Protein AF-W1ERU1-F1 (afdb_monomer_lite)

Organism: NCBI:txid1432555

Secondary structure (DSSP, 8-state):
--TT-------SSHHHHHHHHHHHHHTS-TT--EEEEESSS-HHHH----TTSSSTT-EEEEE---

Sequence (66 aa):
MPAGGVWWFNVDRHEDAISLANQTIASQAETAHVAVISMDSDPAKIFQLDDSQGAGKNKIIFNAKS

Foldseek 3Di:
DDADDDDDDDDPDPLVVLVVVQVVQLPADLCGQEEAEDQDDPVVVSHPHDCVGHVRPRYHYYHDHD

InterPro domains:
  IPR017745 Cellulose biosynthesis protein BcsE [PF10995] (1-60)

Structure (mmCIF, N/CA/C/O backbone):
data_AF-W1ERU1-F1
#
_entry.id   AF-W1ERU1-F1
#
loop_
_atom_site.group_PDB
_atom_site.id
_atom_site.type_symbol
_atom_site.label_atom_id
_atom_site.label_alt_id
_atom_site.label_comp_id
_atom_site.label_asym_id
_atom_site.label_entity_id
_atom_site.label_seq_id
_atom_site.pdbx_PDB_ins_code
_atom_site.Cartn_x
_atom_site.Cartn_y
_atom_site.Cartn_z
_atom_site.occupancy
_atom_site.B_iso_or_equiv
_atom_site.auth_seq_id
_atom_site.auth_comp_id
_atom_site.auth_asym_id
_atom_site.auth_atom_id
_atom_site.pdbx_PDB_model_num
ATOM 1 N N . MET A 1 1 ? -7.847 -0.803 -2.163 1.00 70.00 1 MET A N 1
ATOM 2 C CA . MET A 1 1 ? -7.739 -2.224 -1.746 1.00 70.00 1 MET A CA 1
ATOM 3 C C . MET A 1 1 ? -8.259 -2.358 -0.319 1.00 70.00 1 MET A C 1
ATOM 5 O O . MET A 1 1 ? -8.062 -1.408 0.434 1.00 70.00 1 MET A O 1
ATOM 9 N N . PRO A 1 2 ? -8.945 -3.455 0.056 1.00 69.31 2 PRO A N 1
ATOM 10 C CA . PRO A 1 2 ? -9.455 -3.622 1.414 1.00 69.31 2 PRO A CA 1
ATOM 11 C C . PRO A 1 2 ? -8.328 -3.636 2.457 1.00 69.31 2 PRO A C 1
ATOM 13 O O . PRO A 1 2 ? -7.232 -4.140 2.201 1.00 69.31 2 PRO A O 1
ATOM 16 N N . ALA A 1 3 ? -8.613 -3.057 3.623 1.00 68.75 3 ALA A N 1
ATOM 17 C CA . ALA A 1 3 ? -7.674 -2.960 4.734 1.00 68.75 3 ALA A CA 1
ATOM 18 C C . ALA A 1 3 ? -7.363 -4.345 5.331 1.00 68.75 3 ALA A C 1
ATOM 20 O O . ALA A 1 3 ? -8.255 -5.185 5.453 1.00 68.75 3 ALA A O 1
ATOM 21 N N . GLY A 1 4 ? -6.104 -4.568 5.730 1.00 68.56 4 GLY A N 1
ATOM 22 C CA . GLY A 1 4 ? -5.681 -5.773 6.462 1.00 68.56 4 GLY A CA 1
ATOM 23 C C . GLY A 1 4 ? -5.178 -6.957 5.619 1.00 68.56 4 GLY A C 1
ATOM 24 O O . GLY A 1 4 ? -5.027 -8.047 6.161 1.00 68.56 4 GLY A O 1
ATOM 25 N N . GLY A 1 5 ? -4.904 -6.768 4.323 1.00 77.00 5 GLY A N 1
ATOM 26 C CA . GLY A 1 5 ? -4.315 -7.788 3.439 1.00 77.00 5 GLY A CA 1
ATOM 27 C C . GLY A 1 5 ? -2.888 -7.458 2.983 1.00 77.00 5 GLY A C 1
ATOM 28 O O . GLY A 1 5 ? -2.478 -6.299 3.005 1.00 77.00 5 GLY A O 1
ATOM 29 N N . VAL A 1 6 ? -2.144 -8.478 2.540 1.00 81.38 6 VAL A N 1
ATOM 30 C CA . VAL A 1 6 ? -0.863 -8.307 1.832 1.00 81.38 6 VAL A CA 1
ATOM 31 C C . VAL A 1 6 ? -1.139 -8.202 0.337 1.00 81.38 6 VAL A C 1
ATOM 33 O O . VAL A 1 6 ? -1.890 -9.006 -0.212 1.00 81.38 6 VAL A O 1
ATOM 36 N N . TRP A 1 7 ? -0.507 -7.234 -0.320 1.00 81.81 7 TRP A N 1
ATOM 37 C CA . TRP A 1 7 ? -0.674 -6.971 -1.746 1.00 81.81 7 TRP A CA 1
ATOM 38 C C . TRP A 1 7 ? 0.691 -6.887 -2.414 1.00 81.81 7 TRP A C 1
ATOM 40 O O . TRP A 1 7 ? 1.604 -6.255 -1.882 1.00 81.81 7 TRP A O 1
ATOM 50 N N . TRP A 1 8 ? 0.822 -7.503 -3.585 1.00 80.56 8 TRP A N 1
ATOM 51 C CA . TRP A 1 8 ? 1.981 -7.346 -4.456 1.00 80.56 8 TRP A CA 1
ATOM 52 C C . TRP A 1 8 ? 1.552 -6.631 -5.736 1.00 80.56 8 TRP A C 1
ATOM 54 O O . TRP A 1 8 ? 0.551 -6.988 -6.358 1.00 80.56 8 TRP A O 1
ATOM 64 N N . PHE A 1 9 ? 2.320 -5.623 -6.136 1.00 75.19 9 PHE A N 1
ATOM 65 C CA . PHE A 1 9 ? 2.159 -4.958 -7.422 1.00 75.19 9 PHE A CA 1
ATOM 66 C C . PHE A 1 9 ? 3.250 -5.474 -8.352 1.00 75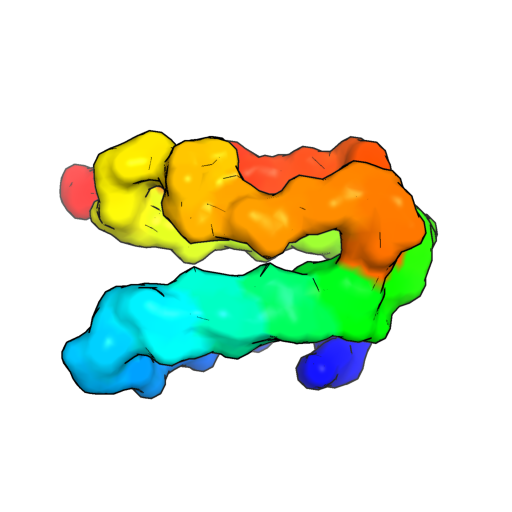.19 9 PHE A C 1
ATOM 68 O O . PHE A 1 9 ? 4.432 -5.360 -8.037 1.00 75.19 9 PHE A O 1
ATOM 75 N N . ASN A 1 10 ? 2.853 -6.050 -9.483 1.00 76.81 10 ASN A N 1
ATOM 76 C CA . ASN A 1 10 ? 3.761 -6.318 -10.588 1.00 76.81 10 ASN A CA 1
ATOM 77 C C . ASN A 1 10 ? 3.299 -5.453 -11.757 1.00 76.81 10 ASN A C 1
ATOM 79 O O . ASN A 1 10 ? 2.188 -5.639 -12.254 1.00 76.81 10 ASN A O 1
ATOM 83 N N . VAL A 1 11 ? 4.100 -4.453 -12.108 1.00 75.69 11 VAL A N 1
ATOM 84 C CA . VAL A 1 11 ? 3.763 -3.454 -13.121 1.00 75.69 11 VAL A CA 1
ATOM 85 C C . VAL A 1 11 ? 4.985 -3.254 -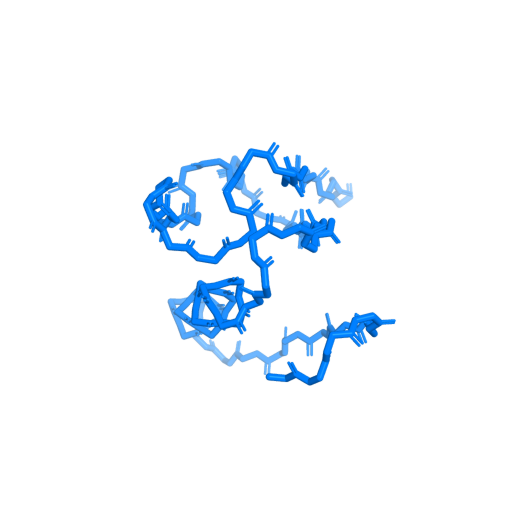14.002 1.00 75.69 11 VAL A C 1
ATOM 87 O O . VAL A 1 11 ? 6.097 -3.152 -13.488 1.00 75.69 11 VAL A O 1
ATOM 90 N N . ASP A 1 12 ? 4.776 -3.164 -15.315 1.00 81.00 12 ASP A N 1
ATOM 91 C CA . ASP A 1 12 ? 5.867 -3.011 -16.289 1.00 81.00 12 ASP A CA 1
ATOM 92 C C . ASP A 1 12 ? 6.639 -1.695 -16.110 1.00 81.00 12 ASP A C 1
ATOM 94 O O . ASP A 1 12 ? 7.819 -1.598 -16.448 1.00 81.00 12 ASP A O 1
ATOM 98 N N . ARG A 1 13 ? 5.978 -0.668 -15.563 1.00 83.19 13 ARG A N 1
ATOM 99 C CA . ARG A 1 13 ? 6.566 0.643 -15.288 1.00 83.19 13 ARG A CA 1
ATOM 100 C C . ARG A 1 13 ? 6.690 0.870 -13.791 1.00 83.19 13 ARG A C 1
ATOM 102 O O . ARG A 1 13 ? 5.705 0.844 -13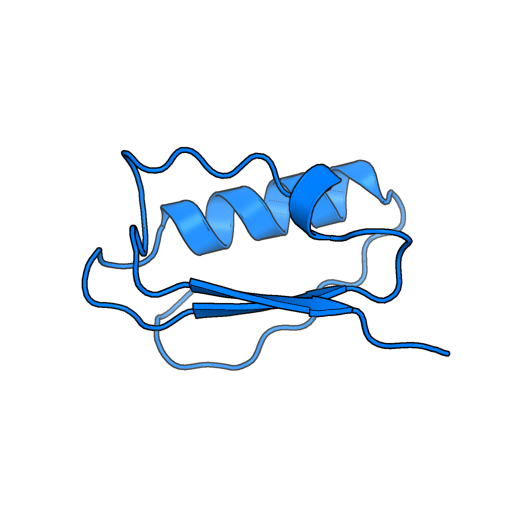.055 1.00 83.19 13 ARG A O 1
ATOM 109 N N . HIS A 1 14 ? 7.906 1.195 -13.368 1.00 80.06 14 HIS A N 1
ATOM 110 C CA . HIS A 1 14 ? 8.220 1.499 -11.975 1.00 80.06 14 HIS A CA 1
ATOM 111 C C . HIS A 1 14 ? 7.361 2.652 -11.413 1.00 80.06 14 HIS A C 1
ATOM 113 O O . HIS A 1 14 ? 6.821 2.546 -10.317 1.00 80.06 14 HIS A O 1
ATOM 119 N N . GLU A 1 15 ? 7.142 3.713 -12.194 1.00 81.88 15 GLU A N 1
ATOM 120 C CA . GLU A 1 15 ? 6.318 4.873 -11.807 1.00 81.88 15 GLU A CA 1
ATOM 121 C C . GLU A 1 15 ? 4.854 4.512 -11.516 1.00 81.88 15 GLU A C 1
ATOM 123 O O . GLU A 1 15 ? 4.234 5.061 -10.600 1.00 81.88 15 GLU A O 1
ATOM 128 N N . ASP A 1 16 ? 4.306 3.563 -12.275 1.00 83.94 16 ASP A N 1
ATOM 129 C CA . ASP A 1 16 ? 2.928 3.113 -12.104 1.00 83.94 16 ASP A CA 1
ATOM 130 C C . ASP A 1 16 ? 2.808 2.287 -10.813 1.00 83.94 16 ASP A C 1
ATOM 132 O O . ASP A 1 16 ? 1.850 2.464 -10.058 1.00 83.94 16 ASP A O 1
ATOM 136 N N . ALA A 1 17 ? 3.819 1.466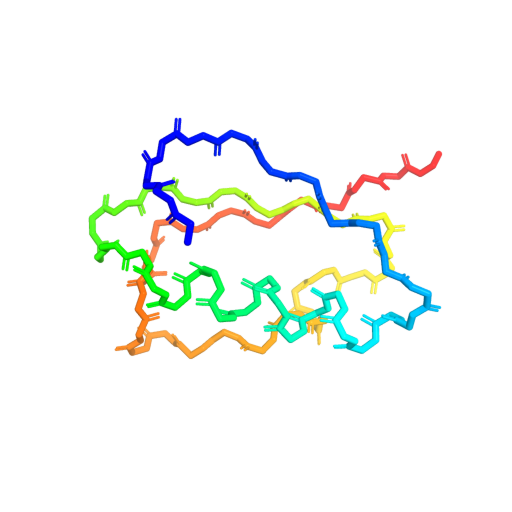 -10.494 1.00 82.44 17 ALA A N 1
ATOM 137 C CA . ALA A 1 17 ? 3.892 0.739 -9.225 1.00 82.44 17 ALA A CA 1
ATOM 138 C C . ALA A 1 17 ? 3.942 1.690 -8.015 1.00 82.44 17 ALA A C 1
ATOM 140 O O . ALA A 1 17 ? 3.231 1.472 -7.031 1.00 82.44 17 ALA A O 1
ATOM 141 N N . ILE A 1 18 ? 4.719 2.775 -8.103 1.00 82.56 18 ILE A N 1
ATOM 142 C CA . ILE A 1 18 ? 4.770 3.817 -7.065 1.00 82.56 18 ILE A CA 1
ATOM 143 C C . ILE A 1 18 ? 3.406 4.493 -6.916 1.00 82.56 18 ILE A C 1
ATOM 145 O O . ILE A 1 18 ? 2.900 4.633 -5.802 1.00 82.56 18 ILE A O 1
ATOM 149 N N . SER A 1 19 ? 2.793 4.898 -8.029 1.00 84.88 19 SER A N 1
ATOM 150 C CA . SER A 1 19 ? 1.508 5.606 -8.028 1.00 84.88 19 SER A CA 1
ATOM 151 C C . SER A 1 19 ? 0.389 4.753 -7.423 1.00 84.88 19 SER A C 1
ATOM 153 O O . SER A 1 19 ? -0.388 5.237 -6.598 1.00 84.88 19 SER A O 1
ATOM 155 N N . LEU A 1 20 ? 0.348 3.463 -7.768 1.00 84.25 20 LEU A N 1
ATOM 156 C CA . LEU A 1 20 ? -0.589 2.484 -7.210 1.00 84.25 20 LEU A CA 1
ATOM 157 C C . LEU A 1 20 ? -0.371 2.260 -5.712 1.00 84.25 20 LEU A C 1
ATOM 159 O O . LEU A 1 20 ? -1.341 2.224 -4.948 1.00 84.25 20 LEU A O 1
ATOM 163 N N . ALA A 1 21 ? 0.885 2.142 -5.277 1.00 81.94 21 ALA A N 1
ATOM 164 C CA . ALA A 1 21 ? 1.214 2.030 -3.862 1.00 81.94 21 ALA A CA 1
ATOM 165 C C . ALA A 1 21 ? 0.766 3.284 -3.096 1.00 81.94 21 ALA A C 1
ATOM 167 O O . ALA A 1 21 ? 0.075 3.162 -2.085 1.00 81.94 21 ALA A O 1
ATOM 168 N N . ASN A 1 22 ? 1.060 4.482 -3.614 1.00 82.50 22 ASN A N 1
ATOM 169 C CA . ASN A 1 22 ? 0.678 5.743 -2.978 1.00 82.50 22 ASN A CA 1
ATOM 170 C C . ASN A 1 22 ? -0.841 5.880 -2.840 1.00 82.50 22 ASN A C 1
ATOM 172 O O . ASN A 1 22 ? -1.333 6.149 -1.745 1.00 82.50 22 ASN A O 1
ATOM 176 N N . GLN A 1 23 ? -1.598 5.617 -3.910 1.00 83.88 23 GLN A N 1
ATOM 177 C CA . GLN A 1 23 ? -3.065 5.630 -3.867 1.00 83.88 23 GLN A CA 1
ATOM 178 C C . GLN A 1 23 ? -3.618 4.597 -2.881 1.00 83.88 23 GLN A C 1
ATOM 180 O O . GLN A 1 23 ? -4.563 4.871 -2.141 1.00 83.88 23 GLN A O 1
ATOM 185 N N . THR A 1 24 ? -3.014 3.408 -2.834 1.00 82.44 24 THR A N 1
ATOM 186 C CA . THR A 1 24 ? -3.448 2.343 -1.926 1.00 82.44 24 THR A CA 1
ATOM 187 C C . THR A 1 24 ? -3.257 2.743 -0.468 1.00 82.44 24 THR A C 1
ATOM 189 O O . THR A 1 24 ? -4.170 2.532 0.331 1.00 82.44 24 THR A O 1
ATOM 192 N N . ILE A 1 25 ? -2.124 3.359 -0.130 1.00 81.06 25 ILE A N 1
ATOM 193 C CA . ILE A 1 25 ? -1.803 3.830 1.223 1.00 81.06 25 ILE A CA 1
ATOM 194 C C . ILE A 1 25 ? -2.687 5.022 1.610 1.00 81.06 25 ILE A C 1
ATOM 196 O O . ILE A 1 25 ? -3.239 5.028 2.710 1.00 81.06 25 ILE A O 1
ATOM 200 N N . ALA A 1 26 ? -2.889 5.978 0.697 1.00 81.25 26 ALA A N 1
ATOM 201 C CA . ALA A 1 26 ? -3.769 7.131 0.899 1.00 81.25 26 ALA A CA 1
ATOM 202 C C . ALA A 1 26 ? -5.236 6.721 1.121 1.00 81.25 26 ALA A C 1
ATOM 204 O O . ALA A 1 26 ? -5.964 7.378 1.857 1.00 81.25 26 ALA A O 1
ATOM 205 N N . SER A 1 27 ? -5.667 5.605 0.520 1.00 82.56 27 SER A N 1
ATOM 206 C CA . SER A 1 27 ? -7.021 5.064 0.700 1.00 82.56 27 SER A CA 1
ATOM 207 C C . SER A 1 27 ? -7.246 4.314 2.023 1.00 82.56 27 SER A C 1
ATOM 209 O O . SER A 1 27 ? -8.377 3.910 2.298 1.00 82.56 27 SER A O 1
ATOM 211 N N . GLN A 1 28 ? -6.202 4.079 2.828 1.00 80.19 28 GLN A N 1
ATOM 212 C CA . GLN A 1 28 ? -6.345 3.408 4.125 1.00 80.19 28 GLN A CA 1
ATOM 213 C C . GLN A 1 28 ? -6.889 4.358 5.197 1.00 80.19 28 GLN A C 1
ATOM 215 O O . GLN A 1 28 ? -6.719 5.570 5.123 1.00 80.19 28 GLN A O 1
ATOM 220 N N . ALA A 1 29 ? -7.519 3.795 6.231 1.00 82.31 29 ALA A N 1
ATOM 221 C CA . ALA A 1 29 ? -7.918 4.568 7.403 1.00 82.31 29 ALA A CA 1
ATOM 222 C C . ALA A 1 29 ? -6.689 5.132 8.139 1.00 82.31 29 ALA A C 1
ATOM 224 O O . ALA A 1 29 ? -5.644 4.490 8.187 1.00 82.31 29 ALA A O 1
ATOM 225 N N . GLU A 1 30 ? -6.836 6.282 8.794 1.00 77.38 30 GLU A N 1
ATOM 226 C CA . GLU A 1 30 ? -5.753 6.947 9.542 1.00 77.38 30 GLU A CA 1
ATOM 227 C C . GLU A 1 30 ? -5.196 6.103 10.702 1.00 77.38 30 GLU A C 1
ATOM 229 O O . GLU A 1 30 ? -4.028 6.195 11.078 1.00 77.38 30 GLU A O 1
ATOM 234 N N . THR A 1 31 ? -6.020 5.206 11.241 1.00 78.56 31 THR A N 1
ATOM 235 C CA . THR A 1 31 ? -5.642 4.249 12.288 1.00 78.56 31 THR A CA 1
ATOM 236 C C . THR A 1 31 ? -5.031 2.953 11.744 1.00 78.56 31 THR A C 1
ATOM 238 O O . THR A 1 31 ? -4.590 2.104 12.525 1.00 78.56 31 THR A O 1
ATOM 241 N N . ALA A 1 32 ? -5.007 2.762 10.422 1.00 76.12 32 ALA A N 1
ATOM 242 C CA . ALA A 1 32 ? -4.455 1.565 9.808 1.00 76.12 32 ALA A CA 1
ATOM 243 C C . ALA A 1 32 ? -2.929 1.546 9.944 1.00 76.12 32 ALA A C 1
ATOM 245 O O . ALA A 1 32 ? -2.262 2.558 9.759 1.00 76.12 32 ALA A O 1
ATOM 246 N N . HIS A 1 33 ? -2.377 0.370 10.239 1.00 79.12 33 HIS A N 1
ATOM 247 C CA . HIS A 1 33 ? -0.933 0.161 10.258 1.00 79.12 33 HIS A CA 1
ATOM 248 C C . HIS A 1 33 ? -0.503 -0.374 8.901 1.00 79.12 33 HIS A C 1
ATOM 250 O O . HIS A 1 33 ? -0.943 -1.449 8.489 1.00 79.12 33 HIS A O 1
ATOM 256 N N . VAL A 1 34 ? 0.344 0.376 8.203 1.00 78.88 34 VAL A N 1
ATOM 257 C CA . VAL A 1 34 ? 0.746 0.045 6.836 1.00 78.88 34 VAL A CA 1
ATOM 258 C C . VAL A 1 34 ? 2.249 -0.174 6.772 1.00 78.88 34 VAL A C 1
ATOM 260 O O . VAL A 1 34 ? 3.039 0.670 7.188 1.00 78.88 34 VAL A O 1
ATOM 263 N N . ALA A 1 35 ? 2.652 -1.309 6.214 1.00 80.94 35 ALA A N 1
ATOM 264 C CA . ALA A 1 35 ? 4.041 -1.589 5.892 1.00 80.94 35 ALA A CA 1
ATOM 265 C C . ALA A 1 35 ? 4.218 -1.583 4.375 1.00 80.94 35 ALA A C 1
ATOM 267 O O . ALA A 1 35 ? 3.448 -2.219 3.656 1.00 80.94 35 ALA A O 1
ATOM 268 N N . VAL A 1 36 ? 5.240 -0.880 3.895 1.00 79.19 36 VAL A N 1
ATOM 269 C CA . VAL A 1 36 ? 5.607 -0.859 2.477 1.00 79.19 36 VAL A CA 1
ATOM 270 C C . VAL A 1 36 ? 7.001 -1.434 2.341 1.00 79.19 36 VAL A C 1
ATOM 272 O O . VAL A 1 36 ? 7.926 -0.981 3.012 1.00 79.19 36 VAL A O 1
ATOM 275 N N . ILE A 1 37 ? 7.152 -2.431 1.477 1.00 80.81 37 ILE A N 1
ATOM 276 C CA . ILE A 1 37 ? 8.438 -3.055 1.182 1.00 80.81 37 ILE A CA 1
ATOM 277 C C . ILE A 1 37 ? 8.744 -2.783 -0.284 1.00 80.81 37 ILE A C 1
ATOM 279 O O . ILE A 1 37 ? 7.941 -3.122 -1.150 1.00 80.81 37 ILE A O 1
ATOM 283 N N . SER A 1 38 ? 9.893 -2.173 -0.564 1.00 75.62 38 SER A N 1
ATOM 284 C CA . SER A 1 38 ? 10.386 -2.007 -1.934 1.00 75.62 38 SER A CA 1
ATOM 285 C C . SER A 1 38 ? 11.752 -2.662 -2.076 1.00 75.62 38 SER A C 1
ATOM 287 O O . SER A 1 38 ? 12.539 -2.630 -1.130 1.00 75.62 38 SER A O 1
ATOM 289 N N . MET A 1 39 ? 12.040 -3.195 -3.260 1.00 76.50 39 MET A N 1
ATOM 290 C CA . MET A 1 39 ? 13.356 -3.734 -3.621 1.00 76.50 39 MET A CA 1
ATOM 291 C C . MET A 1 39 ? 14.301 -2.678 -4.221 1.00 76.50 39 MET A C 1
ATOM 293 O O . MET A 1 39 ? 15.380 -3.020 -4.696 1.00 76.50 39 MET A O 1
ATOM 297 N N . ASP A 1 40 ? 13.900 -1.405 -4.235 1.00 70.25 40 ASP A N 1
ATOM 298 C CA . ASP A 1 40 ? 14.661 -0.322 -4.855 1.00 70.25 40 ASP A CA 1
ATOM 299 C C . ASP A 1 40 ? 15.439 0.509 -3.813 1.00 70.25 40 ASP A C 1
ATOM 301 O O . ASP A 1 40 ? 15.279 0.398 -2.591 1.00 70.25 40 ASP A O 1
ATOM 305 N N . SER A 1 41 ? 16.349 1.331 -4.311 1.00 64.12 41 SER A N 1
ATOM 306 C CA . SER A 1 41 ? 17.254 2.182 -3.565 1.00 64.12 41 SER A CA 1
ATOM 307 C C . SER A 1 41 ? 16.523 3.356 -2.898 1.00 64.12 41 SER A C 1
ATOM 309 O O . SER A 1 41 ? 16.118 4.330 -3.517 1.00 64.12 41 SER A O 1
ATOM 311 N N . ASP A 1 42 ? 16.412 3.240 -1.573 1.00 72.44 42 ASP A N 1
ATOM 312 C CA . ASP A 1 42 ? 15.810 4.196 -0.635 1.00 72.44 42 ASP A CA 1
ATOM 313 C C . ASP A 1 42 ? 14.296 4.440 -0.821 1.00 72.44 42 ASP A C 1
ATOM 315 O O . ASP A 1 42 ? 13.868 5.475 -1.338 1.00 72.44 42 ASP A O 1
ATOM 319 N N . PRO A 1 43 ? 13.446 3.525 -0.324 1.00 69.56 43 PRO A N 1
ATOM 320 C CA . PRO A 1 43 ? 11.997 3.626 -0.481 1.00 69.56 43 PRO A CA 1
ATOM 321 C C . PRO A 1 43 ? 11.373 4.875 0.158 1.00 69.56 43 PRO A C 1
ATOM 323 O O . PRO A 1 43 ? 10.285 5.282 -0.244 1.00 69.56 43 PRO A O 1
ATOM 326 N N . ALA A 1 44 ? 12.050 5.525 1.112 1.00 68.88 44 ALA A N 1
ATOM 327 C CA . ALA A 1 44 ? 11.576 6.778 1.695 1.00 68.88 44 ALA A CA 1
ATOM 328 C C . ALA A 1 44 ? 11.594 7.948 0.694 1.00 68.88 44 ALA A C 1
ATOM 330 O O . ALA A 1 44 ? 10.835 8.898 0.862 1.00 68.88 44 ALA A O 1
ATOM 331 N N . LYS A 1 45 ? 12.426 7.876 -0.354 1.00 70.06 45 LYS A N 1
ATOM 332 C CA . LYS A 1 45 ? 12.477 8.872 -1.439 1.00 70.06 45 LYS A CA 1
ATOM 333 C C . LYS A 1 45 ? 11.555 8.540 -2.609 1.00 70.06 45 LYS A C 1
ATOM 335 O O . LYS A 1 45 ? 11.253 9.416 -3.413 1.00 70.06 45 LYS A O 1
ATOM 340 N N . ILE A 1 46 ? 11.134 7.282 -2.705 1.00 72.06 46 ILE A N 1
ATOM 341 C CA . ILE A 1 46 ? 10.357 6.749 -3.825 1.00 72.06 46 ILE A CA 1
ATOM 342 C C . ILE A 1 46 ? 8.859 6.973 -3.595 1.00 72.06 46 ILE A C 1
ATOM 344 O O . ILE A 1 46 ? 8.141 7.401 -4.497 1.00 72.06 46 ILE A O 1
ATOM 348 N N . PHE A 1 47 ? 8.375 6.729 -2.376 1.00 72.44 47 PHE A N 1
ATOM 349 C CA . PHE A 1 47 ? 6.962 6.916 -2.058 1.00 72.44 47 PHE A CA 1
ATOM 350 C C . PHE A 1 47 ? 6.666 8.355 -1.627 1.00 72.44 47 PHE A C 1
ATOM 352 O O . PHE A 1 47 ? 6.983 8.763 -0.510 1.00 72.44 47 PHE A O 1
ATOM 359 N N . GLN A 1 48 ? 6.006 9.110 -2.506 1.00 68.94 48 GLN A N 1
ATOM 360 C CA . GLN A 1 48 ? 5.441 10.426 -2.205 1.00 68.94 48 GLN A CA 1
ATOM 361 C C . GLN A 1 48 ? 4.118 10.257 -1.458 1.00 68.94 48 GLN A C 1
ATOM 363 O O . GLN A 1 48 ? 3.051 10.119 -2.054 1.00 68.94 48 GLN A O 1
ATOM 368 N N . LEU A 1 49 ? 4.214 10.206 -0.136 1.00 66.62 49 LEU A N 1
ATOM 369 C CA . LEU A 1 49 ? 3.078 10.004 0.751 1.00 66.62 49 LEU A CA 1
ATOM 370 C C . LEU A 1 49 ? 2.922 11.255 1.602 1.00 66.62 49 LEU A C 1
ATOM 372 O O . LEU A 1 49 ? 3.827 11.596 2.358 1.00 66.62 49 LEU A O 1
ATOM 376 N N . ASP A 1 50 ? 1.804 11.947 1.414 1.00 63.84 50 ASP A N 1
ATOM 377 C CA . ASP A 1 50 ? 1.445 13.132 2.182 1.00 63.84 50 ASP A CA 1
ATOM 378 C C . ASP A 1 50 ? 1.019 12.706 3.595 1.00 63.84 50 ASP A C 1
ATOM 380 O O . ASP A 1 50 ? 0.141 11.856 3.749 1.00 63.84 50 ASP A O 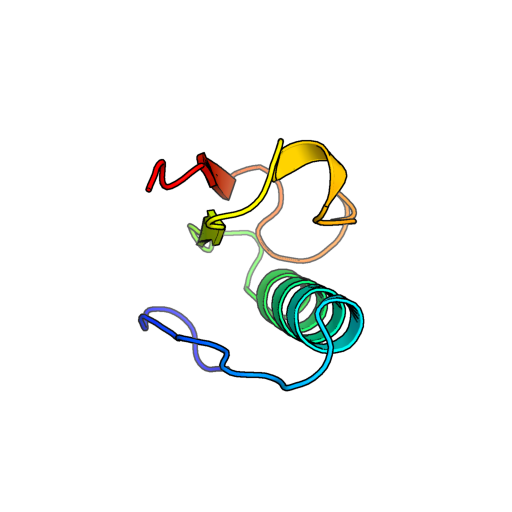1
ATOM 384 N N . ASP A 1 51 ? 1.631 13.291 4.627 1.00 61.84 51 ASP A N 1
ATOM 385 C CA . ASP A 1 51 ? 1.319 13.002 6.034 1.00 61.84 51 ASP A CA 1
ATOM 386 C C . ASP A 1 51 ? -0.128 13.375 6.414 1.00 61.84 51 ASP A C 1
ATOM 388 O O . ASP A 1 51 ? -0.611 12.978 7.477 1.00 61.84 51 ASP A O 1
ATOM 392 N N . SER A 1 52 ? -0.824 14.138 5.564 1.00 58.00 52 SER A N 1
ATOM 393 C CA . SER A 1 52 ? -2.206 14.574 5.772 1.00 58.00 52 SER A CA 1
ATOM 394 C C . SER A 1 52 ? -3.278 13.611 5.239 1.00 58.00 52 SER A C 1
ATOM 396 O O . SER A 1 52 ? -4.460 13.842 5.503 1.00 58.00 52 SER A O 1
ATOM 398 N N . GLN A 1 53 ? -2.913 12.536 4.518 1.00 58.25 53 GLN A N 1
ATOM 399 C CA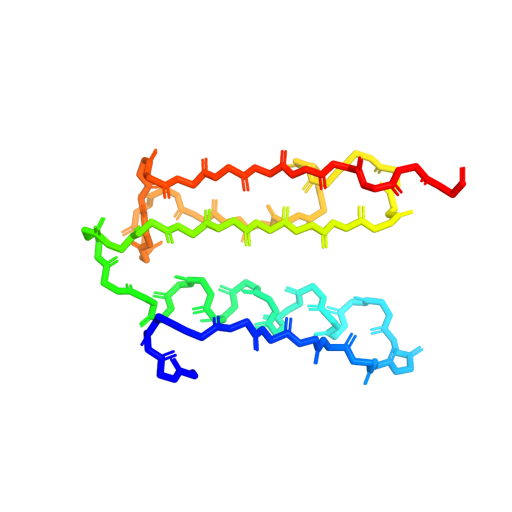 . GLN A 1 53 ? -3.875 11.571 3.959 1.00 58.25 53 GLN A CA 1
ATOM 400 C C . GLN A 1 53 ? -3.460 10.101 4.144 1.00 58.25 53 GLN A C 1
ATOM 402 O O . GLN A 1 53 ? -2.306 9.720 3.963 1.00 58.25 53 GLN A O 1
ATOM 407 N N . GLY A 1 54 ? -4.434 9.236 4.449 1.00 62.88 54 GLY A N 1
ATOM 408 C CA . GLY A 1 54 ? -4.220 7.796 4.634 1.00 62.88 54 GLY A CA 1
ATOM 409 C C . GLY A 1 54 ? -3.717 7.427 6.031 1.00 62.88 54 GLY A C 1
ATOM 410 O O . GLY A 1 54 ? -4.060 8.084 7.006 1.00 62.88 54 GLY A O 1
ATOM 411 N N . ALA A 1 55 ? -2.883 6.386 6.134 1.00 57.88 55 ALA A N 1
ATOM 412 C CA . ALA A 1 55 ? -2.373 5.794 7.387 1.00 57.88 55 ALA A CA 1
ATOM 413 C C . ALA A 1 55 ? -1.482 6.700 8.282 1.00 57.88 55 ALA A C 1
ATOM 415 O O . ALA A 1 55 ? -0.890 6.215 9.252 1.00 57.88 55 ALA A O 1
ATOM 416 N N . GLY A 1 56 ? -1.362 7.995 7.964 1.00 63.59 56 GLY A N 1
ATOM 417 C CA . GLY A 1 56 ? -0.656 9.007 8.754 1.00 63.59 56 GLY A CA 1
ATOM 418 C C . GLY A 1 56 ? 0.689 8.530 9.318 1.00 63.59 56 GLY A C 1
ATOM 419 O O . GLY A 1 56 ? 1.587 8.111 8.587 1.00 63.59 56 GLY A O 1
ATOM 420 N N . LYS A 1 57 ? 0.810 8.560 10.653 1.00 58.34 57 LYS A N 1
ATOM 421 C CA . LYS A 1 57 ? 2.031 8.216 11.413 1.00 58.34 57 LYS A CA 1
ATOM 422 C C . LYS A 1 57 ? 2.277 6.711 11.587 1.00 58.34 57 LYS A C 1
ATOM 424 O O . LYS A 1 57 ? 3.350 6.328 12.049 1.00 58.34 57 LYS A O 1
ATOM 429 N N . ASN A 1 58 ? 1.318 5.853 11.237 1.00 63.06 58 ASN A N 1
ATOM 430 C CA . ASN A 1 58 ? 1.374 4.406 11.482 1.00 63.06 58 ASN A CA 1
ATOM 431 C C . ASN A 1 58 ? 1.903 3.650 10.258 1.00 63.06 58 ASN A C 1
ATOM 433 O O . ASN A 1 58 ? 1.324 2.661 9.800 1.00 63.06 58 ASN A O 1
ATOM 437 N N . LYS A 1 59 ? 3.017 4.136 9.708 1.00 72.38 59 LYS A N 1
ATOM 438 C CA . LYS A 1 59 ? 3.626 3.602 8.494 1.00 72.38 59 LYS A CA 1
ATOM 439 C C . LYS A 1 59 ? 5.070 3.201 8.739 1.00 72.38 59 LYS A C 1
ATOM 441 O O . LYS A 1 59 ? 5.844 3.961 9.315 1.00 72.38 59 LYS A O 1
ATOM 446 N N . ILE A 1 60 ? 5.450 2.035 8.229 1.00 67.94 60 ILE A N 1
ATOM 447 C CA . ILE A 1 60 ? 6.836 1.566 8.245 1.00 67.94 60 ILE A CA 1
ATOM 448 C C . ILE A 1 60 ? 7.267 1.254 6.815 1.00 67.94 60 ILE A C 1
ATOM 450 O O . ILE A 1 60 ? 6.564 0.566 6.076 1.00 67.94 60 ILE A O 1
ATOM 454 N N . ILE A 1 61 ? 8.423 1.779 6.417 1.00 72.44 61 ILE A N 1
ATOM 455 C CA . ILE A 1 61 ? 8.996 1.556 5.092 1.00 72.44 61 ILE A CA 1
ATOM 456 C C . ILE A 1 61 ? 10.230 0.668 5.239 1.00 72.44 61 ILE A C 1
ATOM 458 O O . ILE A 1 61 ? 11.154 1.004 5.977 1.00 72.44 61 ILE A O 1
ATOM 462 N N . PHE A 1 62 ? 10.257 -0.444 4.511 1.00 68.62 62 PHE A N 1
ATOM 463 C CA . PHE A 1 62 ? 11.378 -1.373 4.469 1.00 68.62 62 PHE A CA 1
ATOM 464 C C . PHE A 1 62 ? 12.019 -1.388 3.084 1.00 68.62 62 PHE A C 1
ATOM 466 O O . PHE A 1 62 ? 11.335 -1.376 2.058 1.00 68.62 62 PHE A O 1
ATOM 473 N N . ASN A 1 63 ? 13.348 -1.470 3.068 1.00 71.62 63 ASN A N 1
ATOM 474 C CA . ASN A 1 63 ? 14.105 -1.807 1.872 1.00 71.62 63 ASN A CA 1
ATOM 475 C C . ASN A 1 63 ? 14.423 -3.307 1.904 1.00 71.62 63 ASN A C 1
ATOM 477 O O . ASN A 1 63 ? 15.149 -3.766 2.790 1.00 71.62 63 ASN A O 1
ATOM 481 N N . ALA A 1 64 ? 13.859 -4.064 0.967 1.00 65.56 64 ALA A N 1
ATOM 482 C CA . ALA A 1 64 ? 14.238 -5.448 0.752 1.00 65.56 64 ALA A CA 1
ATOM 483 C C . ALA A 1 64 ? 15.524 -5.470 -0.080 1.00 65.56 64 ALA A C 1
ATOM 485 O O . ALA A 1 64 ? 15.489 -5.260 -1.290 1.00 65.56 64 ALA A O 1
ATOM 486 N N . LYS A 1 65 ? 16.663 -5.725 0.573 1.00 59.72 65 LYS A N 1
ATOM 487 C CA . LYS A 1 65 ? 17.908 -6.009 -0.146 1.00 59.72 65 LYS A CA 1
ATOM 488 C C . LYS A 1 65 ? 17.745 -7.309 -0.939 1.00 59.72 65 LYS A C 1
ATOM 490 O O . LYS A 1 65 ? 17.271 -8.298 -0.378 1.00 59.72 65 LYS A O 1
ATOM 495 N N . SER A 1 66 ? 18.136 -7.267 -2.215 1.00 57.16 66 SER A N 1
ATOM 496 C CA . SER A 1 66 ? 18.386 -8.458 -3.037 1.00 57.16 66 SER A CA 1
ATOM 497 C C . SER A 1 66 ? 19.441 -9.364 -2.412 1.00 57.16 66 SER A C 1
ATOM 499 O O . SER A 1 66 ? 20.328 -8.846 -1.694 1.00 57.16 66 SER A O 1
#

pLDDT: mean 73.77, std 8.06, range [57.16, 84.88]

Radius of gyration: 11.33 Å; chains: 1; bounding box: 28×23×29 Å